Protein AF-A0A2V7CPL6-F1 (afdb_monomer_lite)

Secondary structure (DSSP, 8-state):
-HHHHHHHHHHHHHHHHHHTTT--GGGTHHHHHHHHHHHHTTHHHHHHHHHHHHHHHHHHHHHHH-TT-HHHHHHHHHHHHHHHTS----HHHHHHHHHHHHHTT-HHHHHHHHHHHHHH-TT-HHHHHHHHHHH-

Sequence (136 aa):
MVLGIVMFVMLAAVMFLYVYRERKLTTLLPFFMLPVVMIGFPAFQKISFGNEIVSVEKALATAEANPGDAKAKAQLEESVKQVAKRPTTDPKVNLTLARAYKALGQRDRALDRVDSALKVNPRSNAAMRLRDDLRR

Structure (mmCIF, N/CA/C/O backbone):
data_AF-A0A2V7CPL6-F1
#
_entry.id   AF-A0A2V7CPL6-F1
#
loop_
_atom_site.group_PDB
_atom_site.id
_atom_site.type_symbol
_atom_site.label_atom_id
_atom_site.label_alt_id
_atom_site.label_comp_id
_atom_site.label_asym_id
_atom_site.label_entity_id
_atom_site.label_seq_id
_atom_site.pdbx_PDB_ins_code
_atom_site.Cartn_x
_atom_site.Cartn_y
_atom_site.Cartn_z
_atom_site.occupancy
_atom_site.B_iso_or_equiv
_atom_site.auth_seq_id
_atom_site.auth_comp_id
_atom_site.auth_asym_id
_atom_site.auth_atom_id
_atom_site.pdbx_PDB_model_num
ATOM 1 N N . MET A 1 1 ? 10.884 -1.147 -25.343 1.00 55.88 1 MET A N 1
ATOM 2 C CA . MET A 1 1 ? 12.236 -0.620 -25.038 1.00 55.88 1 MET A CA 1
ATOM 3 C C . MET A 1 1 ? 13.190 -0.768 -26.219 1.00 55.88 1 MET A C 1
ATOM 5 O O . MET A 1 1 ? 13.810 0.218 -26.580 1.00 55.88 1 MET A O 1
ATOM 9 N N . VAL A 1 2 ? 13.245 -1.927 -26.887 1.00 54.88 2 VAL A N 1
ATOM 10 C CA . VAL A 1 2 ? 14.143 -2.156 -28.041 1.00 54.88 2 VAL A CA 1
ATOM 11 C C . VAL A 1 2 ? 13.816 -1.271 -29.257 1.00 54.88 2 VAL A C 1
ATOM 13 O O . VAL A 1 2 ? 14.720 -0.697 -29.849 1.00 54.88 2 VAL A O 1
ATOM 16 N N . LEU A 1 3 ? 12.531 -1.066 -29.578 1.00 57.09 3 LEU A N 1
ATOM 17 C CA . LEU A 1 3 ? 12.120 -0.313 -30.776 1.00 57.09 3 LEU A CA 1
ATOM 18 C C . LEU A 1 3 ? 12.579 1.163 -30.781 1.00 57.09 3 LEU A C 1
ATOM 20 O O . LEU A 1 3 ? 12.986 1.677 -31.817 1.00 57.09 3 LEU A O 1
ATOM 24 N N . GLY A 1 4 ? 12.567 1.830 -29.621 1.00 63.53 4 GLY A N 1
ATOM 25 C CA . GLY A 1 4 ? 13.002 3.230 -29.500 1.00 63.53 4 GLY A CA 1
ATOM 26 C C . GLY A 1 4 ? 14.517 3.403 -29.635 1.00 63.53 4 GLY A C 1
ATOM 27 O O . GLY A 1 4 ? 14.974 4.350 -30.268 1.00 63.53 4 GLY A O 1
ATOM 28 N N . ILE A 1 5 ? 15.293 2.450 -29.108 1.00 65.38 5 ILE A N 1
ATOM 29 C CA . ILE A 1 5 ? 16.758 2.435 -29.236 1.00 65.38 5 ILE A CA 1
ATOM 30 C C . ILE A 1 5 ? 17.152 2.201 -30.698 1.00 65.38 5 ILE A C 1
ATOM 32 O O . ILE A 1 5 ? 18.009 2.905 -31.223 1.00 65.38 5 ILE A O 1
ATOM 36 N N . VAL A 1 6 ? 16.477 1.267 -31.376 1.00 66.62 6 VAL A N 1
ATOM 37 C CA . VAL A 1 6 ? 16.709 0.977 -32.798 1.00 66.62 6 VAL A CA 1
ATOM 38 C C . VAL A 1 6 ? 16.420 2.207 -33.665 1.00 66.62 6 VAL A C 1
ATOM 40 O O . VAL A 1 6 ? 17.246 2.560 -34.503 1.00 66.62 6 VAL A O 1
ATOM 43 N N . MET A 1 7 ? 15.315 2.922 -33.423 1.00 63.41 7 MET A N 1
ATOM 44 C CA . MET A 1 7 ? 15.008 4.174 -34.132 1.00 63.41 7 MET A CA 1
ATOM 45 C C . MET A 1 7 ? 16.023 5.288 -33.851 1.00 63.41 7 MET A C 1
ATOM 47 O O . MET A 1 7 ? 16.403 5.999 -34.777 1.00 63.41 7 MET A O 1
ATOM 51 N N . PHE A 1 8 ? 16.490 5.437 -32.608 1.00 70.62 8 PHE A N 1
ATOM 52 C CA . PHE A 1 8 ? 17.470 6.464 -32.247 1.00 70.62 8 PHE A CA 1
ATOM 53 C C . PHE A 1 8 ? 18.831 6.219 -32.908 1.00 70.62 8 PHE A C 1
ATOM 55 O O . PHE A 1 8 ? 19.414 7.138 -33.478 1.00 70.62 8 PHE A O 1
ATOM 62 N N . VAL A 1 9 ? 19.309 4.970 -32.904 1.00 74.00 9 VAL A N 1
ATOM 63 C CA . VAL A 1 9 ? 20.565 4.590 -33.570 1.00 74.00 9 VAL A CA 1
ATOM 64 C C . VAL A 1 9 ? 20.439 4.727 -35.090 1.00 74.00 9 VAL A C 1
ATOM 66 O O . VAL A 1 9 ? 21.350 5.242 -35.734 1.00 74.00 9 VAL A O 1
ATOM 69 N N . MET A 1 10 ? 19.294 4.347 -35.665 1.00 71.56 10 MET A N 1
ATOM 70 C CA . MET A 1 10 ? 19.025 4.509 -37.096 1.00 71.56 10 MET A CA 1
ATOM 71 C C . MET A 1 10 ? 19.002 5.988 -37.508 1.00 71.56 10 MET A C 1
ATOM 73 O O . MET A 1 10 ? 19.617 6.357 -38.505 1.00 71.56 10 MET A O 1
ATOM 77 N N . LEU A 1 11 ? 18.358 6.855 -36.722 1.00 68.56 11 LEU A N 1
ATOM 78 C CA . LEU A 1 11 ? 18.330 8.300 -36.961 1.00 68.56 11 LEU A CA 1
ATOM 79 C C . LEU A 1 11 ? 19.703 8.949 -36.757 1.00 68.56 11 LEU A C 1
ATOM 81 O O . LEU A 1 11 ? 20.072 9.821 -37.539 1.00 68.56 11 LEU A O 1
ATOM 85 N N . ALA A 1 12 ? 20.481 8.505 -35.767 1.00 71.19 12 ALA A N 1
ATOM 86 C CA . ALA A 1 12 ? 21.849 8.969 -35.560 1.00 71.19 12 ALA A CA 1
ATOM 87 C C . ALA A 1 12 ? 22.758 8.590 -36.740 1.00 71.19 12 ALA A C 1
ATOM 89 O O . ALA A 1 12 ? 23.517 9.431 -37.214 1.00 71.19 12 ALA A O 1
ATOM 90 N N . ALA A 1 13 ? 22.630 7.370 -37.272 1.00 72.12 13 ALA A N 1
ATOM 91 C CA . ALA A 1 13 ? 23.364 6.928 -38.457 1.00 72.12 13 ALA A CA 1
ATOM 92 C C . ALA A 1 13 ? 22.954 7.712 -39.716 1.00 72.12 13 ALA A C 1
ATOM 94 O O . ALA A 1 13 ? 23.813 8.160 -40.473 1.00 72.12 13 ALA A O 1
ATOM 95 N N . VAL A 1 14 ? 21.652 7.945 -39.915 1.00 69.62 14 VAL A N 1
ATOM 96 C CA . VAL A 1 14 ? 21.143 8.768 -41.024 1.00 69.62 14 VAL A CA 1
ATOM 97 C C . VAL A 1 14 ? 21.619 10.211 -40.896 1.00 69.62 14 VAL A C 1
ATOM 99 O O . VAL A 1 14 ? 22.049 10.780 -41.891 1.00 69.62 14 VAL A O 1
ATOM 102 N N . MET A 1 15 ? 21.612 10.788 -39.692 1.00 63.84 15 MET A N 1
ATOM 103 C CA . MET A 1 15 ? 22.147 12.124 -39.430 1.00 63.84 15 MET A CA 1
ATOM 104 C C . MET A 1 15 ? 23.646 12.185 -39.726 1.00 63.84 15 MET A C 1
ATOM 106 O O . MET A 1 15 ? 24.083 13.125 -40.378 1.00 63.84 15 MET A O 1
ATOM 110 N N . PHE A 1 16 ? 24.420 11.172 -39.330 1.00 68.75 16 PHE A N 1
ATOM 111 C CA . PHE A 1 16 ? 25.852 11.096 -39.623 1.00 68.75 16 PHE A CA 1
ATOM 112 C C . PHE A 1 16 ? 26.118 11.045 -41.137 1.00 68.75 16 PHE A C 1
ATOM 114 O O . PHE A 1 16 ? 26.970 11.775 -41.641 1.00 68.75 16 PHE A O 1
ATOM 121 N N . LEU A 1 17 ? 25.320 10.269 -41.883 1.00 66.31 17 LEU A N 1
ATOM 122 C CA . LEU A 1 17 ? 25.363 10.234 -43.349 1.00 66.31 17 LEU A CA 1
ATOM 123 C C . LEU A 1 17 ? 24.901 11.553 -43.992 1.00 66.31 17 LEU A C 1
ATOM 125 O O . LEU A 1 17 ? 25.434 11.950 -45.024 1.00 66.31 17 LEU A O 1
ATOM 129 N N . TYR A 1 18 ? 23.921 12.244 -43.404 1.00 65.94 18 TYR A N 1
ATOM 130 C CA . TYR A 1 18 ? 23.397 13.520 -43.906 1.00 65.94 18 TYR A CA 1
ATOM 131 C C . TYR A 1 18 ? 24.340 14.700 -43.635 1.00 65.94 18 TYR A C 1
ATOM 133 O O . TYR A 1 18 ? 24.435 15.603 -44.466 1.00 65.94 18 TYR A O 1
ATOM 141 N N . VAL A 1 19 ? 25.055 14.676 -42.505 1.00 64.94 19 VAL A N 1
ATOM 142 C CA . VAL A 1 19 ? 26.121 15.629 -42.150 1.00 64.94 19 VAL A CA 1
ATOM 143 C C . VAL A 1 19 ? 27.296 15.484 -43.109 1.00 64.94 19 VAL A C 1
ATOM 145 O O . VAL A 1 19 ? 27.804 16.486 -43.599 1.00 64.94 19 VAL A O 1
ATOM 148 N N . TYR A 1 20 ? 27.640 14.249 -43.484 1.00 66.50 20 TYR A N 1
ATOM 149 C CA . TYR A 1 20 ? 28.621 13.971 -44.539 1.00 66.50 20 TYR A CA 1
ATOM 150 C C . TYR A 1 20 ? 28.190 14.449 -45.938 1.00 66.50 20 TYR A C 1
ATOM 152 O O . TYR A 1 20 ? 28.995 14.441 -46.865 1.00 66.50 20 TYR A O 1
ATOM 160 N N . ARG A 1 21 ? 26.922 14.849 -46.114 1.00 64.31 21 ARG A N 1
ATOM 161 C CA . ARG A 1 21 ? 26.316 15.217 -47.403 1.00 64.31 21 ARG A CA 1
ATOM 162 C C . ARG A 1 21 ? 25.852 16.684 -47.465 1.00 64.31 21 ARG A C 1
ATOM 164 O O . ARG A 1 21 ? 25.064 17.023 -48.345 1.00 64.31 21 ARG A O 1
ATOM 171 N N . GLU A 1 22 ? 26.316 17.530 -46.536 1.00 58.41 22 GLU A N 1
ATOM 172 C CA . GLU A 1 22 ? 26.094 18.993 -46.471 1.00 58.41 22 GLU A CA 1
ATOM 173 C C . GLU A 1 22 ? 24.626 19.457 -46.594 1.00 58.41 22 GLU A C 1
ATOM 175 O O . GLU A 1 22 ? 24.294 20.456 -47.236 1.00 58.41 22 GLU A O 1
ATOM 180 N N . ARG A 1 23 ? 23.683 18.738 -45.978 1.00 57.69 23 ARG A N 1
ATOM 181 C CA . ARG A 1 23 ? 22.272 19.161 -45.953 1.00 57.69 23 ARG A CA 1
ATOM 182 C C . ARG A 1 23 ? 21.940 19.926 -44.670 1.00 57.69 23 ARG A C 1
ATOM 184 O O . ARG A 1 23 ? 22.418 19.597 -43.589 1.00 57.69 23 ARG A O 1
ATOM 191 N N . LYS A 1 24 ? 21.069 20.938 -44.795 1.00 60.00 24 LYS A N 1
ATOM 192 C CA . LYS A 1 24 ? 20.627 21.822 -43.700 1.00 60.00 24 LYS A CA 1
ATOM 193 C C . LYS A 1 24 ? 20.014 21.010 -42.547 1.00 60.00 24 LYS A C 1
ATOM 195 O O . LYS A 1 24 ? 18.893 20.517 -42.655 1.00 60.00 24 LYS A O 1
ATOM 200 N N . LEU A 1 25 ? 20.746 20.906 -41.434 1.00 54.72 25 LEU A N 1
ATOM 201 C CA . LEU A 1 25 ? 20.362 20.151 -40.231 1.00 54.72 25 LEU A CA 1
ATOM 202 C C . LEU A 1 25 ? 19.115 20.695 -39.510 1.00 54.72 25 LEU A C 1
ATOM 204 O O . LEU A 1 25 ? 18.498 19.989 -38.714 1.00 54.72 25 LEU A O 1
ATOM 208 N N . THR A 1 26 ? 18.715 21.934 -39.790 1.00 58.62 26 THR A N 1
ATOM 209 C CA . THR A 1 26 ? 17.598 22.614 -39.117 1.00 58.62 26 THR A CA 1
ATOM 210 C C . THR A 1 26 ? 16.235 21.969 -39.379 1.00 58.62 26 THR A C 1
ATOM 212 O O . THR A 1 26 ? 15.346 22.083 -38.542 1.00 58.62 26 THR A O 1
ATOM 215 N N . THR A 1 27 ? 16.071 21.231 -40.482 1.00 66.88 27 THR A N 1
ATOM 216 C CA . THR A 1 27 ? 14.840 20.471 -40.780 1.00 66.88 27 THR A CA 1
ATOM 217 C C . THR A 1 27 ? 14.739 19.160 -39.981 1.00 66.88 27 THR A C 1
ATOM 219 O O . THR A 1 27 ? 13.641 18.651 -39.776 1.00 66.88 27 THR A O 1
ATOM 222 N N . LEU A 1 28 ? 15.862 18.622 -39.489 1.00 60.88 28 LEU A N 1
ATOM 223 C CA . LEU A 1 28 ? 15.936 17.353 -38.744 1.00 60.88 28 LEU A CA 1
ATOM 224 C C . LEU A 1 28 ? 15.941 17.540 -37.219 1.00 60.88 28 LEU A C 1
ATOM 226 O O . LEU A 1 28 ? 15.592 16.619 -36.485 1.00 60.88 28 LEU A O 1
ATOM 230 N N . LEU A 1 29 ? 16.270 18.740 -36.736 1.00 62.16 29 LEU A N 1
ATOM 231 C CA . LEU A 1 29 ? 16.290 19.090 -35.314 1.00 62.16 29 LEU A CA 1
ATOM 232 C C . LEU A 1 29 ? 14.975 18.781 -34.550 1.00 62.16 29 LEU A C 1
ATOM 234 O O . LEU A 1 29 ? 15.062 18.219 -33.456 1.00 62.16 29 LEU A O 1
ATOM 238 N N . PRO A 1 30 ? 13.758 19.044 -35.084 1.00 61.22 30 PRO A N 1
ATOM 239 C CA . PRO A 1 30 ? 12.522 18.683 -34.379 1.00 61.22 30 PRO A CA 1
ATOM 240 C C . PRO A 1 30 ? 12.290 17.163 -34.293 1.00 61.22 30 PRO A C 1
ATOM 242 O O . PRO A 1 30 ? 11.656 16.698 -33.347 1.00 61.22 30 PRO A O 1
ATOM 245 N N . PHE A 1 31 ? 12.855 16.365 -35.208 1.00 63.66 31 PHE A N 1
ATOM 246 C CA . PHE A 1 31 ? 12.767 14.899 -35.157 1.00 63.66 31 PHE A CA 1
ATOM 247 C C . PHE A 1 31 ? 13.620 14.289 -34.038 1.00 63.66 31 PHE A C 1
ATOM 249 O O . PHE A 1 31 ? 13.367 13.158 -33.630 1.00 63.66 31 PHE A O 1
ATOM 256 N N . PHE A 1 32 ? 14.586 15.038 -33.499 1.00 62.94 32 PHE A N 1
ATOM 257 C CA . PHE A 1 32 ? 15.431 14.607 -32.383 1.00 62.94 32 PHE A CA 1
ATOM 258 C C . PHE A 1 32 ? 14.809 14.888 -31.002 1.00 62.94 32 PHE A C 1
ATOM 260 O O . PHE A 1 32 ? 15.204 14.273 -30.015 1.00 62.94 32 PHE A O 1
ATOM 267 N N . MET A 1 33 ? 13.802 15.767 -30.921 1.00 61.25 33 MET A N 1
ATOM 268 C CA . MET A 1 33 ? 13.055 16.040 -29.681 1.00 61.25 33 MET A CA 1
ATOM 269 C C . MET A 1 33 ? 12.086 14.899 -29.325 1.00 61.25 33 MET A C 1
ATOM 271 O O . MET A 1 33 ? 11.946 14.543 -28.154 1.00 61.25 33 MET A O 1
ATOM 275 N N . LEU A 1 34 ? 11.447 14.286 -30.330 1.00 63.56 34 LEU A N 1
ATOM 276 C CA . LEU A 1 34 ? 10.450 13.219 -30.148 1.00 63.56 34 LEU A CA 1
ATOM 277 C C . LEU A 1 34 ? 10.992 11.995 -29.360 1.00 63.56 34 LEU A C 1
ATOM 279 O O . LEU A 1 34 ? 10.325 11.544 -28.426 1.00 63.56 34 LEU A O 1
ATOM 283 N N . PRO A 1 35 ? 12.201 11.469 -29.660 1.00 60.91 35 PRO A N 1
ATOM 284 C CA . PRO A 1 35 ? 12.788 10.335 -28.942 1.00 60.91 35 PRO A CA 1
ATOM 285 C C . PRO A 1 35 ? 13.190 10.669 -27.501 1.00 60.91 35 PRO A C 1
ATOM 287 O O . PRO A 1 35 ? 13.022 9.836 -26.614 1.00 60.91 35 PRO A O 1
ATOM 290 N N . VAL A 1 36 ? 13.684 11.886 -27.246 1.00 63.72 36 VAL A N 1
ATOM 291 C CA . VAL A 1 36 ? 14.117 12.329 -25.907 1.00 63.72 36 VAL A CA 1
ATOM 292 C C . VAL A 1 36 ? 12.935 12.353 -24.936 1.00 63.72 36 VAL A C 1
ATOM 294 O O . VAL A 1 36 ? 13.040 11.855 -23.814 1.00 63.72 36 VAL A O 1
ATOM 297 N N . VAL A 1 37 ? 11.778 12.838 -25.390 1.00 63.31 37 VAL A N 1
ATOM 298 C CA . VAL A 1 37 ? 10.541 12.840 -24.596 1.00 63.31 37 VAL A CA 1
ATOM 299 C C . VAL A 1 37 ? 10.057 11.411 -24.314 1.00 63.31 37 VAL A C 1
ATOM 301 O O . VAL A 1 37 ? 9.669 11.102 -23.186 1.00 63.31 37 VAL A O 1
ATOM 304 N N . MET A 1 38 ? 10.137 10.505 -25.295 1.00 61.91 38 MET A N 1
ATOM 305 C CA . MET A 1 38 ? 9.670 9.121 -25.130 1.00 61.91 38 MET A CA 1
ATOM 306 C C . MET A 1 38 ? 10.589 8.260 -24.240 1.00 61.91 38 MET A C 1
ATOM 308 O O . MET A 1 38 ? 10.110 7.344 -23.571 1.00 61.91 38 MET A O 1
ATOM 312 N N . ILE A 1 39 ? 11.892 8.559 -24.198 1.00 58.69 39 ILE A N 1
ATOM 313 C CA . ILE A 1 39 ? 12.876 7.888 -23.328 1.00 58.69 39 ILE A CA 1
ATOM 314 C C . ILE A 1 39 ? 12.794 8.407 -21.882 1.00 58.69 39 ILE A C 1
ATOM 316 O O . ILE A 1 39 ? 12.967 7.624 -20.947 1.00 58.69 39 ILE A O 1
ATOM 320 N N . GLY A 1 40 ? 12.493 9.694 -21.677 1.00 54.69 40 GLY A N 1
ATOM 321 C CA . GLY A 1 40 ? 12.400 10.297 -20.342 1.00 54.69 40 GLY A CA 1
ATOM 322 C C . GLY A 1 40 ? 11.127 9.942 -19.561 1.00 54.69 40 GLY A C 1
ATOM 323 O O . GLY A 1 40 ? 11.161 9.830 -18.336 1.00 54.69 40 GLY A O 1
ATOM 324 N N . PHE A 1 41 ? 9.999 9.715 -20.241 1.00 57.91 41 PHE A N 1
ATOM 325 C CA . PHE A 1 41 ? 8.689 9.553 -19.595 1.00 57.91 41 PHE A CA 1
ATOM 326 C C . PHE A 1 41 ? 8.501 8.303 -18.690 1.00 57.91 41 PHE A C 1
ATOM 328 O O . PHE A 1 41 ? 7.841 8.426 -17.655 1.00 57.91 41 PHE A O 1
ATOM 335 N N . PRO A 1 42 ? 9.077 7.108 -18.964 1.00 58.44 42 PRO A N 1
ATOM 336 C CA . PRO A 1 42 ? 8.866 5.933 -18.107 1.00 58.44 42 PRO A CA 1
ATOM 337 C C . PRO A 1 42 ? 9.699 5.915 -16.808 1.00 58.44 42 PRO A C 1
ATOM 339 O O . PRO A 1 42 ? 9.415 5.102 -15.925 1.00 58.44 42 PRO A O 1
ATOM 342 N N . ALA A 1 43 ? 10.708 6.783 -16.652 1.00 51.41 43 ALA A N 1
ATOM 343 C CA . ALA A 1 43 ? 11.562 6.815 -15.455 1.00 51.41 43 ALA A CA 1
ATOM 344 C C . ALA A 1 43 ? 10.875 7.467 -14.236 1.00 51.41 43 ALA A C 1
ATOM 346 O O . ALA A 1 43 ? 11.117 7.062 -13.098 1.00 51.41 43 ALA A O 1
ATOM 347 N N . PHE A 1 44 ? 9.955 8.413 -14.458 1.00 53.38 44 PHE A N 1
ATOM 348 C CA . PHE A 1 44 ? 9.278 9.149 -13.381 1.00 53.38 44 PHE A CA 1
ATOM 349 C C . PHE A 1 44 ? 8.178 8.342 -12.665 1.00 53.38 44 PHE A C 1
ATOM 351 O O . PHE A 1 44 ? 7.905 8.579 -11.489 1.00 53.38 44 PHE A O 1
ATOM 358 N N . GLN A 1 45 ? 7.572 7.346 -13.323 1.00 53.94 45 GLN A N 1
ATOM 359 C CA . GLN A 1 45 ? 6.470 6.571 -12.729 1.00 53.94 45 GLN A CA 1
ATOM 360 C C . GLN A 1 45 ? 6.943 5.548 -11.683 1.00 53.94 45 GLN A C 1
ATOM 362 O O . GLN A 1 45 ? 6.247 5.307 -10.696 1.00 53.94 45 GLN A O 1
ATOM 367 N N . LYS A 1 46 ? 8.142 4.969 -11.851 1.00 55.47 46 LYS A N 1
ATOM 368 C CA . LYS A 1 46 ? 8.664 3.942 -10.929 1.00 55.47 46 LYS A CA 1
ATOM 369 C C . LYS A 1 46 ? 9.026 4.502 -9.550 1.00 55.47 46 LYS A C 1
ATOM 371 O O . LYS A 1 46 ? 8.800 3.827 -8.551 1.00 55.47 46 LYS A O 1
ATOM 376 N N . ILE A 1 47 ? 9.542 5.732 -9.489 1.00 60.47 47 ILE A N 1
ATOM 377 C CA . ILE A 1 47 ? 9.907 6.393 -8.224 1.00 60.47 47 ILE A CA 1
ATOM 378 C C . ILE A 1 47 ? 8.645 6.777 -7.429 1.00 60.47 47 ILE A C 1
ATOM 380 O O . ILE A 1 47 ? 8.594 6.593 -6.215 1.00 60.47 47 ILE A O 1
ATOM 384 N N . SER A 1 48 ? 7.592 7.242 -8.110 1.00 63.03 48 SER A N 1
ATOM 385 C CA . SER A 1 48 ? 6.329 7.633 -7.466 1.00 63.03 48 SER A CA 1
ATOM 386 C C . SER A 1 48 ? 5.595 6.450 -6.822 1.00 63.03 48 SER A C 1
ATOM 388 O O . SER A 1 48 ? 5.086 6.593 -5.713 1.00 63.03 48 SER A O 1
ATOM 390 N N . PHE A 1 49 ? 5.589 5.271 -7.454 1.00 71.19 49 PHE A N 1
ATOM 391 C CA . PHE A 1 49 ? 4.910 4.094 -6.898 1.00 71.19 49 PHE A CA 1
ATOM 392 C C . PHE A 1 49 ? 5.543 3.606 -5.586 1.00 71.19 49 PHE A C 1
ATOM 394 O O . PHE A 1 49 ? 4.830 3.297 -4.637 1.00 71.19 49 PHE A O 1
ATOM 401 N N . GLY A 1 50 ? 6.877 3.598 -5.488 1.00 74.81 50 GLY A N 1
ATOM 402 C CA . GLY A 1 50 ? 7.561 3.254 -4.236 1.00 74.81 50 GLY A CA 1
ATOM 403 C C . GLY A 1 50 ? 7.186 4.201 -3.093 1.00 74.81 50 GLY A C 1
ATOM 404 O O . GLY A 1 50 ? 6.840 3.748 -2.003 1.00 74.81 50 GLY A O 1
ATOM 405 N N . ASN A 1 51 ? 7.165 5.508 -3.367 1.00 81.62 51 ASN A N 1
ATOM 406 C CA . ASN A 1 51 ? 6.791 6.520 -2.377 1.00 81.62 51 ASN A CA 1
ATOM 407 C C . ASN A 1 51 ? 5.334 6.386 -1.905 1.00 81.62 51 ASN A C 1
ATOM 409 O O . ASN A 1 51 ? 5.051 6.588 -0.725 1.00 81.62 51 ASN A O 1
ATOM 413 N N . GLU A 1 52 ? 4.409 6.012 -2.790 1.00 84.38 52 GLU A N 1
ATOM 414 C CA . GLU A 1 52 ? 3.009 5.798 -2.412 1.00 84.38 52 GLU A CA 1
ATOM 415 C C . GLU A 1 52 ? 2.829 4.585 -1.491 1.00 84.38 52 GLU A C 1
ATOM 417 O O . GLU A 1 52 ? 2.097 4.671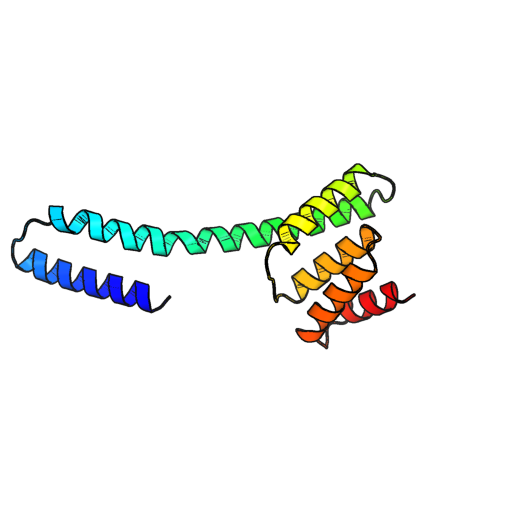 -0.508 1.00 84.38 52 GLU A O 1
ATOM 422 N N . ILE A 1 53 ? 3.535 3.476 -1.728 1.00 87.00 53 ILE A N 1
ATOM 423 C CA . ILE A 1 53 ? 3.482 2.304 -0.832 1.00 87.00 53 ILE A CA 1
ATOM 424 C C . ILE A 1 53 ? 4.027 2.667 0.550 1.00 87.00 53 ILE A C 1
ATOM 426 O O . ILE A 1 53 ? 3.419 2.319 1.562 1.00 87.00 53 ILE A O 1
ATOM 430 N N . VAL A 1 54 ? 5.128 3.421 0.600 1.00 88.44 54 VAL A N 1
ATOM 431 C CA . VAL A 1 54 ? 5.701 3.916 1.861 1.00 88.44 54 VAL A CA 1
ATOM 432 C C . VAL A 1 54 ? 4.709 4.824 2.594 1.00 88.44 54 VAL A C 1
ATOM 434 O O . VAL A 1 54 ? 4.615 4.772 3.820 1.00 88.44 54 VAL A O 1
ATOM 437 N N . SER A 1 55 ? 3.915 5.620 1.867 1.00 88.88 55 SER A N 1
ATOM 438 C CA . SER A 1 55 ? 2.862 6.436 2.480 1.00 88.88 55 SER A CA 1
ATOM 439 C C . SER A 1 55 ? 1.766 5.587 3.137 1.00 88.88 55 SER A C 1
ATOM 441 O O . SER A 1 55 ? 1.335 5.921 4.239 1.00 88.88 55 SER A O 1
ATOM 443 N N . VAL A 1 56 ? 1.388 4.450 2.533 1.00 91.19 56 VAL A N 1
ATOM 444 C CA . VAL A 1 56 ? 0.442 3.489 3.127 1.00 91.19 56 VAL A CA 1
ATOM 445 C C . VAL A 1 56 ? 1.028 2.848 4.379 1.00 91.19 56 VAL A C 1
ATOM 447 O O . VAL A 1 56 ? 0.332 2.757 5.383 1.00 91.19 56 VAL A O 1
ATOM 450 N N . GLU A 1 57 ? 2.297 2.434 4.358 1.00 90.81 57 GLU A N 1
ATOM 451 C CA . GLU A 1 57 ? 2.957 1.850 5.537 1.00 90.81 57 GLU A CA 1
ATOM 452 C C . GLU A 1 57 ? 3.036 2.851 6.692 1.00 90.81 57 GLU A C 1
ATOM 454 O O . GLU A 1 57 ? 2.728 2.511 7.834 1.00 90.81 57 GLU A O 1
ATOM 459 N N . LYS A 1 58 ? 3.378 4.108 6.395 1.00 91.25 58 LYS A N 1
ATOM 460 C CA . LYS A 1 58 ? 3.413 5.178 7.394 1.00 91.25 58 LYS A CA 1
ATOM 461 C C . LYS A 1 58 ? 2.021 5.478 7.946 1.00 91.25 58 LYS A C 1
ATOM 463 O O . LYS A 1 58 ? 1.863 5.577 9.160 1.00 91.25 58 LYS A O 1
ATOM 468 N N . ALA A 1 59 ? 1.020 5.594 7.073 1.00 90.94 59 ALA A N 1
ATOM 469 C CA . ALA A 1 59 ? -0.363 5.820 7.477 1.00 90.94 59 ALA A CA 1
ATOM 470 C C . ALA A 1 59 ? -0.900 4.650 8.321 1.00 90.94 59 ALA A C 1
ATOM 472 O O . ALA A 1 59 ? -1.592 4.866 9.316 1.00 90.94 59 ALA A O 1
ATOM 473 N N . LEU A 1 60 ? -0.526 3.416 7.974 1.00 90.25 60 LEU A N 1
ATOM 474 C CA . LEU A 1 60 ? -0.877 2.217 8.727 1.00 90.25 60 LEU A CA 1
ATOM 475 C C . LEU A 1 60 ? -0.264 2.268 10.125 1.00 90.25 60 LEU A C 1
ATOM 477 O O . LEU A 1 60 ? -0.996 2.130 11.096 1.00 90.25 60 LEU A O 1
ATOM 481 N N . ALA A 1 61 ? 1.032 2.565 10.238 1.00 89.88 61 ALA A N 1
ATOM 482 C CA . ALA A 1 61 ? 1.693 2.713 11.531 1.00 89.88 61 ALA A CA 1
ATOM 483 C C . ALA A 1 61 ? 1.036 3.807 12.392 1.00 89.88 61 ALA A C 1
ATOM 485 O O . ALA A 1 61 ? 0.852 3.623 13.592 1.00 89.88 61 ALA A O 1
ATOM 486 N N . THR A 1 62 ? 0.621 4.930 11.792 1.00 88.06 62 THR A N 1
ATOM 487 C CA . THR A 1 62 ? -0.103 5.981 12.528 1.00 88.06 62 THR A CA 1
ATOM 488 C C . THR A 1 62 ? -1.504 5.557 12.964 1.00 88.06 62 THR A C 1
ATOM 490 O O . THR A 1 62 ? -1.922 5.912 14.065 1.00 88.06 62 THR A O 1
ATOM 493 N N . ALA A 1 63 ? -2.218 4.787 12.136 1.00 87.56 63 ALA A N 1
ATOM 494 C CA . ALA A 1 63 ? -3.541 4.261 12.461 1.00 87.56 63 ALA A CA 1
ATOM 495 C C . ALA A 1 63 ? -3.475 3.155 13.527 1.00 87.56 63 ALA A C 1
ATOM 497 O O . ALA A 1 63 ? -4.363 3.067 14.370 1.00 87.56 63 ALA A O 1
ATOM 498 N N . GLU A 1 64 ? -2.416 2.342 13.525 1.00 85.44 64 GLU A N 1
ATOM 499 C CA . GLU A 1 64 ? -2.143 1.345 14.564 1.00 85.44 64 GLU A CA 1
ATOM 500 C C . GLU A 1 64 ? -1.722 2.004 15.885 1.00 85.44 64 GLU A C 1
ATOM 502 O O . GLU A 1 64 ? -2.170 1.576 16.946 1.00 85.44 64 GLU A O 1
ATOM 507 N N . ALA A 1 65 ? -0.924 3.076 15.831 1.00 87.25 65 ALA A N 1
ATOM 508 C CA . ALA A 1 65 ? -0.545 3.849 17.014 1.00 87.25 65 ALA A CA 1
ATOM 509 C C . ALA A 1 65 ? -1.734 4.603 17.637 1.00 87.25 65 ALA A C 1
ATOM 511 O O . ALA A 1 65 ? -1.775 4.774 18.852 1.00 87.25 65 ALA A O 1
ATOM 512 N N . ASN A 1 66 ? -2.712 5.026 16.824 1.00 85.44 66 ASN A N 1
ATOM 513 C CA . ASN A 1 66 ? -3.913 5.736 17.276 1.00 85.44 66 ASN A CA 1
ATOM 514 C C . ASN A 1 66 ? -5.203 5.091 16.717 1.00 85.44 66 ASN A C 1
ATOM 516 O O . ASN A 1 66 ? -5.853 5.670 15.841 1.00 85.44 66 ASN A O 1
ATOM 520 N N . PRO A 1 67 ? -5.645 3.929 17.243 1.00 72.81 67 PRO A N 1
ATOM 521 C CA . PRO A 1 67 ? -6.786 3.169 16.704 1.00 72.81 67 PRO A CA 1
ATOM 522 C C . PRO A 1 67 ? -8.132 3.912 16.728 1.00 72.81 67 PRO A C 1
ATOM 524 O O . PRO A 1 67 ? -9.072 3.534 16.018 1.00 72.81 67 PRO A O 1
ATOM 527 N N . GLY A 1 68 ? -8.237 4.943 17.572 1.00 79.44 68 GLY A N 1
ATOM 528 C CA . GLY A 1 68 ? -9.422 5.784 17.743 1.00 79.44 68 GLY A CA 1
ATOM 529 C C . GLY A 1 68 ? -9.428 7.062 16.902 1.00 79.44 68 GLY A C 1
ATOM 530 O O . GLY A 1 68 ? -10.443 7.751 16.882 1.00 79.44 68 GLY A O 1
ATOM 531 N N . ASP A 1 69 ? -8.338 7.390 16.202 1.00 84.69 69 ASP A N 1
ATOM 532 C CA . ASP A 1 69 ? -8.274 8.621 15.419 1.00 84.69 69 ASP A CA 1
ATOM 533 C C . ASP A 1 69 ? -8.901 8.424 14.029 1.00 84.69 69 ASP A C 1
ATOM 535 O O . ASP A 1 69 ? -8.373 7.733 13.150 1.00 84.69 69 ASP A O 1
ATOM 539 N N . ALA A 1 70 ? -10.056 9.057 13.823 1.00 85.44 70 ALA A N 1
ATOM 540 C CA . ALA A 1 70 ? -10.756 9.057 12.544 1.00 85.44 70 ALA A CA 1
ATOM 541 C C . ALA A 1 70 ? -9.915 9.683 11.418 1.00 85.44 70 ALA A C 1
ATOM 543 O O . ALA A 1 70 ? -10.021 9.246 10.270 1.00 85.44 70 ALA A O 1
ATOM 544 N N . LYS A 1 71 ? -9.042 10.656 11.726 1.00 86.75 71 LYS A N 1
ATOM 545 C CA . LYS A 1 71 ? -8.162 11.277 10.724 1.00 86.75 71 LYS A CA 1
ATOM 546 C C . LYS A 1 71 ? -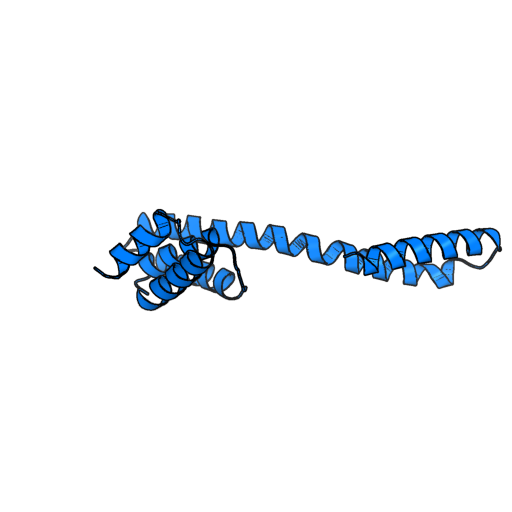7.106 10.298 10.226 1.00 86.75 71 LYS A C 1
ATOM 548 O O . LYS A 1 71 ? -6.891 10.211 9.019 1.00 86.75 71 LYS A O 1
ATOM 553 N N . ALA A 1 72 ? -6.502 9.521 11.127 1.00 87.38 72 ALA A N 1
ATOM 554 C CA . ALA A 1 72 ? -5.508 8.512 10.765 1.00 87.38 72 ALA A CA 1
ATOM 555 C C . ALA A 1 72 ? -6.106 7.430 9.848 1.00 87.38 72 ALA A C 1
ATOM 557 O O . ALA A 1 72 ? -5.506 7.071 8.834 1.00 87.38 72 ALA A O 1
ATOM 558 N N . LYS A 1 73 ? -7.331 6.971 10.142 1.00 87.31 73 LYS A N 1
ATOM 559 C CA . LYS A 1 73 ? -8.060 6.027 9.277 1.00 87.31 73 LYS A CA 1
ATOM 560 C C . LYS A 1 73 ? -8.411 6.632 7.918 1.00 87.31 73 LYS A C 1
ATOM 562 O O . LYS A 1 73 ? -8.180 5.988 6.900 1.00 87.31 73 LYS A O 1
ATOM 567 N N . ALA A 1 74 ? -8.899 7.872 7.877 1.00 90.00 74 ALA A N 1
ATOM 568 C CA . ALA A 1 74 ? -9.200 8.548 6.614 1.00 90.00 74 ALA A CA 1
ATOM 569 C C . ALA A 1 74 ? -7.946 8.702 5.731 1.00 90.00 74 ALA A C 1
ATOM 571 O O . ALA A 1 74 ? -7.986 8.450 4.527 1.00 90.00 74 ALA A O 1
ATOM 572 N N . GLN A 1 75 ? -6.807 9.049 6.334 1.00 89.75 75 GLN A N 1
ATOM 573 C CA . GLN A 1 75 ? -5.537 9.210 5.625 1.00 89.75 75 GLN A CA 1
ATOM 574 C C . GLN A 1 75 ? -4.969 7.877 5.116 1.00 89.75 75 GLN A C 1
ATOM 576 O O . GLN A 1 75 ? -4.425 7.810 4.009 1.00 89.75 75 GLN A O 1
ATOM 581 N N . LEU A 1 76 ? -5.138 6.802 5.892 1.00 90.75 76 LEU A N 1
ATOM 582 C CA . LEU A 1 76 ? -4.827 5.443 5.460 1.00 90.75 76 LEU A CA 1
ATOM 583 C C . L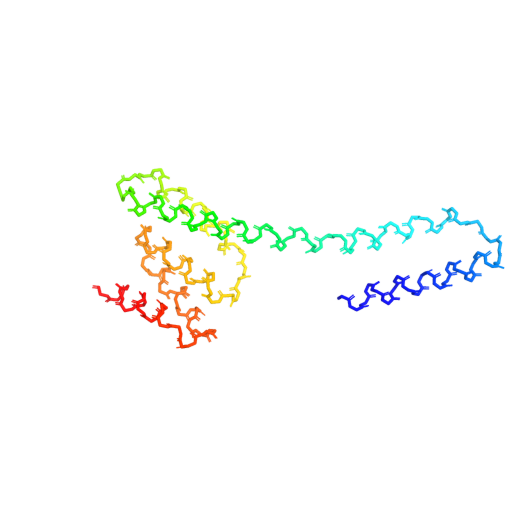EU A 1 76 ? -5.701 5.018 4.274 1.00 90.75 76 LEU A C 1
ATOM 585 O O . LEU A 1 76 ? -5.175 4.504 3.290 1.00 90.75 76 LEU A O 1
ATOM 589 N N . GLU A 1 77 ? -7.010 5.270 4.327 1.00 91.12 77 GLU A N 1
ATOM 590 C CA . GLU A 1 77 ? -7.928 4.939 3.235 1.00 91.12 77 GLU A CA 1
ATOM 591 C C . GLU A 1 77 ? -7.576 5.682 1.939 1.00 91.12 77 GLU A C 1
ATOM 593 O O . GLU A 1 77 ? -7.556 5.075 0.867 1.00 91.12 77 GLU A O 1
ATOM 598 N N . GLU A 1 78 ? -7.249 6.972 2.027 1.00 91.06 78 GLU A N 1
ATOM 599 C CA . GLU A 1 78 ? -6.857 7.775 0.865 1.00 91.06 78 GLU A CA 1
ATOM 600 C C . GLU A 1 78 ? -5.564 7.246 0.228 1.00 91.06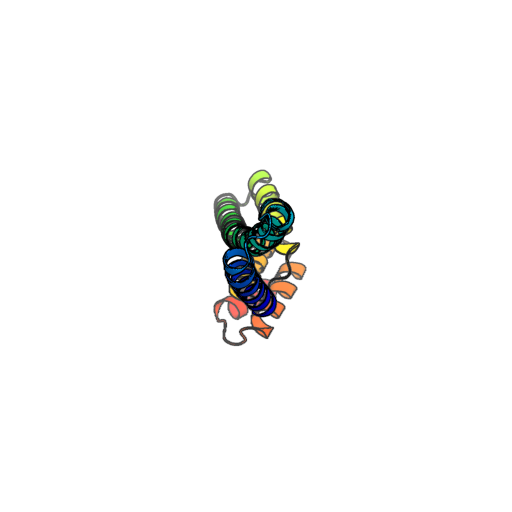 78 GLU A C 1
ATOM 602 O O . GLU A 1 78 ? -5.498 7.023 -0.984 1.00 91.06 78 GLU A O 1
ATOM 607 N N . SER A 1 79 ? -4.559 6.947 1.055 1.00 90.50 79 SER A N 1
ATOM 608 C CA . SER A 1 79 ? -3.280 6.385 0.600 1.00 90.50 79 SER A CA 1
ATOM 609 C C . SER A 1 79 ? -3.484 5.019 -0.066 1.00 90.50 79 SER A C 1
ATOM 611 O O . SER A 1 79 ? -2.944 4.740 -1.136 1.00 90.50 79 SER A O 1
ATOM 613 N N . VAL A 1 80 ? -4.334 4.173 0.523 1.00 91.25 80 VAL A N 1
ATOM 614 C CA . VAL A 1 80 ? -4.700 2.866 -0.034 1.00 91.25 80 VAL A CA 1
ATOM 615 C C . VAL A 1 80 ? -5.415 3.009 -1.374 1.00 91.25 80 VAL A C 1
ATOM 617 O O . VAL A 1 80 ? -5.105 2.259 -2.297 1.00 91.25 80 VAL A O 1
ATOM 620 N N . LYS A 1 81 ? -6.337 3.969 -1.527 1.00 89.12 81 LYS A N 1
ATOM 621 C CA . LYS A 1 81 ? -7.034 4.223 -2.799 1.00 89.12 81 LYS A CA 1
ATOM 622 C C . LYS A 1 81 ? -6.072 4.647 -3.904 1.00 89.12 81 LYS A C 1
ATOM 624 O O . LYS A 1 81 ? -6.222 4.181 -5.031 1.00 89.12 81 LYS A O 1
ATOM 629 N N . GLN A 1 82 ? -5.092 5.497 -3.601 1.00 87.19 82 GLN A N 1
ATOM 630 C CA . GLN A 1 82 ? -4.072 5.933 -4.565 1.00 87.19 82 GLN A CA 1
ATOM 631 C C . GLN A 1 82 ? -3.299 4.733 -5.125 1.00 87.19 82 GLN A C 1
ATOM 633 O O . GLN A 1 82 ? -3.203 4.557 -6.340 1.00 87.19 82 GLN A O 1
ATOM 638 N N . VAL A 1 83 ? -2.856 3.850 -4.230 1.00 87.25 83 VAL A N 1
ATOM 639 C CA . VAL A 1 83 ? -2.105 2.645 -4.589 1.00 87.25 83 VAL A CA 1
ATOM 640 C C . VAL A 1 83 ? -2.988 1.614 -5.293 1.00 87.25 83 VAL A C 1
ATOM 642 O O . VAL A 1 83 ? -2.583 1.033 -6.296 1.00 87.25 83 VAL A O 1
ATOM 645 N N . ALA A 1 84 ? -4.211 1.394 -4.806 1.00 83.75 84 ALA A N 1
ATOM 646 C CA . ALA A 1 84 ? -5.129 0.388 -5.336 1.00 83.75 84 ALA A CA 1
ATOM 647 C C . ALA A 1 84 ? -5.665 0.723 -6.738 1.00 83.75 84 ALA A C 1
ATOM 649 O O . ALA A 1 84 ? -6.091 -0.190 -7.447 1.00 83.75 84 ALA A O 1
ATOM 650 N N . LYS A 1 85 ? -5.629 1.999 -7.155 1.00 82.88 85 LYS A N 1
ATOM 651 C CA . LYS A 1 85 ? -5.922 2.417 -8.540 1.00 82.88 85 LYS A CA 1
ATOM 652 C C . LYS A 1 85 ? -4.925 1.837 -9.543 1.00 82.88 85 LYS A C 1
ATOM 654 O O . LYS A 1 85 ? -5.244 1.743 -10.726 1.00 82.88 85 LYS A O 1
ATOM 659 N N . ARG A 1 86 ? -3.719 1.472 -9.099 1.00 78.06 86 ARG A N 1
ATOM 660 C CA . ARG A 1 86 ? -2.668 0.942 -9.964 1.00 78.06 86 ARG A CA 1
ATOM 661 C C . ARG A 1 86 ? -2.654 -0.585 -9.893 1.00 78.06 86 ARG A C 1
ATOM 663 O O . ARG A 1 86 ? -2.561 -1.144 -8.799 1.00 78.06 86 ARG A O 1
ATOM 670 N N . PRO A 1 87 ? -2.721 -1.287 -11.036 1.00 71.69 87 PRO A N 1
ATOM 671 C CA . PRO A 1 87 ? -2.554 -2.730 -11.048 1.00 71.69 87 PRO A CA 1
ATOM 672 C C . PRO A 1 87 ? -1.120 -3.069 -10.630 1.00 71.69 87 PRO A C 1
ATOM 674 O O . PRO A 1 87 ? -0.156 -2.654 -11.271 1.00 71.69 87 PRO A O 1
ATOM 677 N N . THR A 1 88 ? -0.988 -3.817 -9.536 1.00 76.75 88 THR A N 1
ATOM 678 C CA . THR A 1 88 ? 0.295 -4.293 -9.015 1.00 76.75 88 THR A CA 1
ATOM 679 C C . THR A 1 88 ? 0.254 -5.796 -8.807 1.00 76.75 88 THR A C 1
ATOM 681 O O . THR A 1 88 ? -0.666 -6.344 -8.194 1.00 76.75 88 THR A O 1
ATOM 684 N N . THR A 1 89 ? 1.275 -6.466 -9.325 1.00 78.19 89 THR A N 1
ATOM 685 C CA . THR A 1 89 ? 1.471 -7.912 -9.176 1.00 78.19 89 THR A CA 1
ATOM 686 C C . THR A 1 89 ? 2.453 -8.228 -8.049 1.00 78.19 89 THR A C 1
ATOM 688 O O . THR A 1 89 ? 2.719 -9.395 -7.779 1.00 78.19 89 THR A O 1
ATOM 691 N N . ASP A 1 90 ? 3.005 -7.208 -7.385 1.00 83.88 90 ASP A N 1
ATOM 692 C CA . ASP A 1 90 ? 3.976 -7.410 -6.316 1.00 83.88 90 ASP A CA 1
ATOM 693 C C . ASP A 1 90 ? 3.272 -7.993 -5.071 1.00 83.88 90 ASP A C 1
ATOM 695 O O . ASP A 1 90 ? 2.378 -7.349 -4.500 1.00 83.88 90 ASP A O 1
ATOM 699 N N . PRO A 1 91 ? 3.648 -9.207 -4.619 1.00 85.44 91 PRO A N 1
ATOM 700 C CA . PRO A 1 91 ? 3.033 -9.836 -3.456 1.00 85.44 91 PRO A CA 1
ATOM 701 C C . PRO A 1 91 ? 3.250 -9.023 -2.173 1.00 85.44 91 PRO A C 1
ATOM 703 O O . PRO A 1 91 ? 2.399 -9.061 -1.285 1.00 85.44 91 PRO A O 1
ATOM 706 N N . LYS A 1 92 ? 4.347 -8.262 -2.068 1.00 86.38 92 LYS A N 1
ATOM 707 C CA . LYS A 1 92 ? 4.624 -7.403 -0.912 1.00 86.38 92 LYS A CA 1
ATOM 708 C C . LYS A 1 92 ? 3.649 -6.232 -0.864 1.00 86.38 92 LYS A C 1
ATOM 710 O O . LYS A 1 92 ? 3.078 -5.966 0.189 1.00 86.38 92 LYS A O 1
ATOM 715 N N . VAL A 1 93 ? 3.389 -5.595 -2.006 1.00 88.00 93 VAL A N 1
ATOM 716 C CA . VAL A 1 93 ? 2.423 -4.488 -2.093 1.00 88.00 93 VAL A CA 1
ATOM 717 C C . VAL A 1 93 ? 1.009 -4.970 -1.785 1.00 88.00 93 VAL A C 1
ATOM 719 O O . VAL A 1 93 ? 0.310 -4.345 -0.989 1.00 88.00 93 VAL A O 1
ATOM 722 N N . ASN A 1 94 ? 0.596 -6.109 -2.349 1.00 89.12 94 ASN A N 1
ATOM 723 C CA . ASN A 1 94 ? -0.714 -6.692 -2.052 1.00 89.12 94 ASN A CA 1
ATOM 724 C C . ASN A 1 94 ? -0.866 -7.045 -0.562 1.00 89.12 94 ASN A C 1
ATOM 726 O O . ASN A 1 94 ? -1.933 -6.826 0.012 1.00 89.12 94 ASN A O 1
ATOM 730 N N . LEU A 1 95 ? 0.203 -7.510 0.091 1.00 90.38 95 LEU A N 1
ATOM 731 C CA . LEU A 1 95 ? 0.204 -7.768 1.530 1.00 90.38 95 LEU A CA 1
ATOM 732 C C . LEU A 1 95 ? 0.087 -6.479 2.360 1.00 90.38 95 LEU A C 1
ATOM 734 O O . LEU A 1 95 ? -0.683 -6.442 3.319 1.00 90.38 95 LEU A O 1
ATOM 738 N N . THR A 1 96 ? 0.818 -5.422 1.999 1.00 90.81 96 THR A N 1
ATOM 739 C CA . THR A 1 96 ? 0.720 -4.114 2.666 1.00 90.81 96 THR A CA 1
ATOM 740 C C . THR A 1 96 ? -0.689 -3.534 2.531 1.00 90.81 96 THR A C 1
ATOM 742 O O . THR A 1 96 ? -1.275 -3.109 3.526 1.00 90.81 96 THR A O 1
ATOM 745 N N . LEU A 1 97 ? -1.283 -3.600 1.334 1.00 91.44 97 LEU A N 1
ATOM 746 C CA . LEU A 1 97 ? -2.672 -3.196 1.109 1.00 91.44 97 LEU A CA 1
ATOM 747 C C . LEU A 1 97 ? -3.649 -4.013 1.956 1.00 91.44 97 LEU A C 1
ATOM 749 O O . LEU A 1 97 ? -4.551 -3.441 2.560 1.00 91.44 97 LEU A O 1
ATOM 753 N N . ALA A 1 98 ? -3.469 -5.332 2.040 1.00 91.94 98 ALA A N 1
ATOM 754 C CA . ALA A 1 98 ? -4.312 -6.179 2.874 1.00 91.94 98 ALA A CA 1
ATOM 755 C C . ALA A 1 98 ? -4.264 -5.784 4.358 1.00 91.94 98 ALA A C 1
ATOM 757 O O . ALA A 1 98 ? -5.307 -5.707 5.007 1.00 91.94 98 ALA A O 1
ATOM 758 N N . ARG A 1 99 ? -3.073 -5.487 4.897 1.00 91.31 99 ARG A N 1
ATOM 759 C CA . ARG A 1 99 ? -2.927 -5.000 6.281 1.00 91.31 99 ARG A CA 1
ATOM 760 C C . ARG A 1 99 ? -3.620 -3.659 6.484 1.00 91.31 99 ARG A C 1
ATOM 762 O O . ARG A 1 99 ? -4.307 -3.473 7.482 1.00 91.31 99 ARG A O 1
ATOM 769 N N . ALA A 1 100 ? -3.492 -2.758 5.516 1.00 91.75 100 ALA A N 1
ATOM 770 C CA . ALA A 1 100 ? -4.176 -1.478 5.558 1.00 91.75 100 ALA A CA 1
ATOM 771 C C . ALA A 1 100 ? -5.705 -1.640 5.547 1.00 91.75 100 ALA A C 1
ATOM 773 O O . ALA A 1 100 ? -6.384 -1.078 6.401 1.00 91.75 100 ALA A O 1
ATOM 774 N N . TYR A 1 101 ? -6.253 -2.480 4.663 1.00 91.62 101 TYR A N 1
ATOM 775 C CA . TYR A 1 101 ? -7.687 -2.790 4.650 1.00 91.62 101 TYR A CA 1
ATOM 776 C C . TYR A 1 101 ? -8.162 -3.422 5.962 1.00 91.62 101 TYR A C 1
ATOM 778 O O . TYR A 1 101 ? -9.230 -3.058 6.453 1.00 91.62 101 TYR A O 1
ATOM 786 N N . LYS A 1 102 ? -7.354 -4.298 6.572 1.00 91.19 102 LYS A N 1
ATOM 787 C CA . LYS A 1 102 ? -7.628 -4.847 7.906 1.00 91.19 102 LYS A CA 1
ATOM 788 C C . LYS A 1 102 ? -7.734 -3.737 8.958 1.00 91.19 102 LYS A C 1
ATOM 790 O O . LYS A 1 102 ? -8.702 -3.721 9.711 1.00 91.19 102 LYS A O 1
ATOM 795 N N . ALA A 1 103 ? -6.777 -2.810 9.001 1.00 88.75 103 ALA A N 1
ATOM 796 C CA . ALA A 1 103 ? -6.782 -1.696 9.956 1.00 88.75 103 ALA A CA 1
ATOM 797 C C . ALA A 1 103 ? -7.969 -0.734 9.747 1.00 88.75 103 ALA A C 1
ATOM 799 O O . ALA A 1 103 ? -8.472 -0.140 10.700 1.00 88.75 103 ALA A O 1
ATOM 800 N N . LEU A 1 104 ? -8.462 -0.631 8.510 1.00 88.44 104 LEU A N 1
ATOM 801 C CA . LEU A 1 104 ? -9.682 0.102 8.158 1.00 88.44 104 LEU A CA 1
ATOM 802 C C . LEU A 1 104 ? -10.979 -0.668 8.471 1.00 88.44 104 LEU A C 1
ATOM 804 O O . LEU A 1 104 ? -12.064 -0.126 8.276 1.00 88.44 104 LEU A O 1
ATOM 808 N N . GLY A 1 105 ? -10.895 -1.923 8.924 1.00 88.19 105 GLY A N 1
ATOM 809 C CA . GLY A 1 105 ? -12.051 -2.788 9.184 1.00 88.19 105 GLY A CA 1
ATOM 810 C C . GLY A 1 105 ? -12.672 -3.420 7.932 1.00 88.19 105 GLY A C 1
ATOM 811 O O . GLY A 1 105 ? -13.677 -4.118 8.029 1.00 88.19 105 GLY A O 1
ATOM 812 N N . GLN A 1 106 ? -12.076 -3.227 6.754 1.00 90.19 106 GLN A N 1
ATOM 813 C CA . GLN A 1 106 ? -12.552 -3.769 5.478 1.00 90.19 106 GLN A CA 1
ATOM 814 C C . GLN A 1 106 ? -12.026 -5.199 5.270 1.00 90.19 106 GLN A C 1
ATOM 816 O O . GLN A 1 106 ? -11.178 -5.442 4.407 1.00 90.19 106 GLN A O 1
ATOM 821 N N . ARG A 1 107 ? -12.512 -6.151 6.079 1.00 90.12 107 ARG A N 1
ATOM 822 C CA . ARG A 1 107 ? -12.042 -7.552 6.065 1.00 90.12 107 ARG A CA 1
ATOM 823 C C . ARG A 1 107 ? -12.171 -8.227 4.696 1.00 90.12 107 ARG A C 1
ATOM 825 O O . ARG A 1 107 ? -11.214 -8.865 4.268 1.00 90.12 107 ARG A O 1
ATOM 832 N N . ASP A 1 108 ? -13.286 -8.037 3.993 1.00 90.38 108 ASP A N 1
ATOM 833 C CA . ASP A 1 108 ? -13.525 -8.687 2.693 1.00 90.38 108 ASP A CA 1
ATOM 834 C C . ASP A 1 108 ? -12.469 -8.278 1.659 1.00 90.38 108 ASP A C 1
ATOM 836 O O . ASP A 1 108 ? -11.798 -9.113 1.054 1.00 90.38 108 ASP A O 1
ATOM 840 N N . ARG A 1 109 ? -12.215 -6.968 1.547 1.00 90.25 109 ARG A N 1
ATOM 841 C CA . ARG A 1 109 ? -11.175 -6.436 0.655 1.00 90.25 109 ARG A CA 1
ATOM 842 C C . ARG A 1 109 ? -9.776 -6.855 1.086 1.00 90.25 109 ARG A C 1
ATOM 844 O O . ARG A 1 109 ? -8.906 -7.029 0.235 1.00 90.25 109 ARG A O 1
ATOM 851 N N . ALA A 1 110 ? -9.535 -6.995 2.388 1.00 91.69 110 ALA A N 1
ATOM 852 C CA . ALA A 1 110 ? -8.260 -7.493 2.882 1.00 91.69 110 ALA A CA 1
ATOM 853 C C . ALA A 1 110 ? -8.026 -8.940 2.419 1.00 91.69 110 ALA A C 1
ATOM 855 O O . ALA A 1 110 ? -6.953 -9.226 1.890 1.00 91.69 110 ALA A O 1
ATOM 856 N N . LEU A 1 111 ? -9.030 -9.817 2.536 1.00 91.88 111 LEU A N 1
ATOM 857 C CA . LEU A 1 111 ? -8.953 -11.209 2.081 1.00 91.88 111 LEU A CA 1
ATOM 858 C C . LEU A 1 111 ? -8.666 -11.312 0.580 1.00 91.88 111 LEU A C 1
ATOM 860 O O . LEU A 1 111 ? -7.718 -12.002 0.206 1.00 91.88 111 LEU A O 1
ATOM 864 N N . ASP A 1 112 ? -9.371 -10.550 -0.260 1.00 91.69 112 ASP A N 1
ATOM 865 C CA . ASP A 1 112 ? -9.135 -10.532 -1.713 1.00 91.69 112 ASP A CA 1
ATOM 866 C C . ASP A 1 112 ? -7.678 -10.188 -2.068 1.00 91.69 112 ASP A C 1
ATOM 868 O O . ASP A 1 112 ? -7.062 -10.777 -2.969 1.00 91.69 112 ASP A O 1
ATOM 872 N N . ARG A 1 113 ? -7.092 -9.222 -1.348 1.00 90.62 113 ARG A N 1
ATOM 873 C CA . ARG A 1 113 ? -5.697 -8.806 -1.548 1.00 90.62 113 ARG A CA 1
ATOM 874 C C . ARG A 1 113 ? -4.708 -9.842 -1.031 1.00 90.62 113 ARG A C 1
ATOM 876 O O . ARG A 1 113 ? -3.703 -10.081 -1.701 1.00 90.62 113 ARG A O 1
ATOM 883 N N . VAL A 1 114 ? -4.989 -10.486 0.102 1.00 92.88 114 VAL A N 1
ATOM 884 C CA . VAL A 1 114 ? -4.166 -11.594 0.611 1.00 92.88 114 VAL A CA 1
ATOM 885 C C . VAL A 1 114 ? -4.178 -12.772 -0.354 1.00 92.88 114 VAL A C 1
ATOM 887 O O . VAL A 1 114 ? -3.114 -13.299 -0.674 1.00 92.88 114 VAL A O 1
ATOM 890 N N . ASP A 1 115 ? -5.341 -13.154 -0.874 1.00 91.44 115 ASP A N 1
ATOM 891 C CA . ASP A 1 115 ? -5.453 -14.250 -1.834 1.00 91.44 115 ASP A CA 1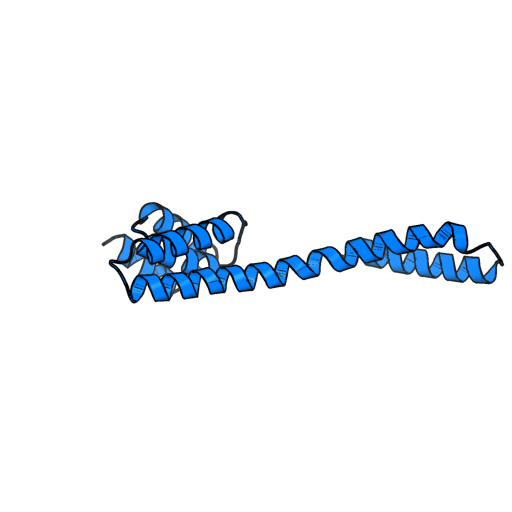
ATOM 892 C C . ASP A 1 115 ? -4.732 -13.915 -3.144 1.00 91.44 115 ASP A C 1
ATOM 894 O O . ASP A 1 115 ? -4.026 -14.758 -3.699 1.00 91.44 115 ASP A O 1
ATOM 898 N N . SER A 1 116 ? -4.806 -12.662 -3.601 1.00 89.62 116 SER A N 1
ATOM 899 C CA . SER A 1 116 ? -4.009 -12.183 -4.738 1.00 89.62 116 SER A CA 1
ATOM 900 C C . SER A 1 116 ? -2.500 -12.265 -4.464 1.00 89.62 116 SER A C 1
ATOM 902 O O . SER A 1 116 ? -1.742 -12.700 -5.331 1.00 89.62 116 SER A O 1
ATOM 904 N N . ALA A 1 117 ? -2.050 -11.916 -3.254 1.00 89.44 117 ALA A N 1
ATOM 905 C CA . ALA A 1 117 ? -0.647 -12.046 -2.858 1.00 89.44 117 ALA A CA 1
ATOM 906 C C . ALA A 1 117 ? -0.193 -13.515 -2.794 1.00 89.44 117 ALA A C 1
ATOM 908 O O . ALA A 1 117 ? 0.907 -13.832 -3.243 1.00 89.44 117 ALA A O 1
ATOM 909 N N . LEU A 1 118 ? -1.038 -14.413 -2.276 1.00 90.25 118 LEU A N 1
ATOM 910 C CA . LEU A 1 118 ? -0.766 -15.850 -2.176 1.00 90.25 118 LEU A CA 1
ATOM 911 C C . LEU A 1 118 ? -0.769 -16.548 -3.539 1.00 90.25 118 LEU A C 1
ATOM 913 O O . LEU A 1 118 ? -0.015 -17.498 -3.719 1.00 90.25 118 LEU A O 1
ATOM 917 N N . LYS A 1 119 ? -1.554 -16.071 -4.514 1.00 89.75 119 LYS A N 1
ATOM 918 C CA . LYS A 1 119 ? -1.487 -16.563 -5.902 1.00 89.75 119 LYS A CA 1
ATOM 919 C C . LYS A 1 119 ? -0.107 -16.336 -6.521 1.00 89.75 119 LYS A C 1
ATOM 921 O O . LYS A 1 119 ? 0.375 -17.193 -7.252 1.00 89.75 119 LYS A O 1
ATOM 926 N N . VAL A 1 120 ? 0.524 -15.198 -6.222 1.00 87.88 120 VAL A N 1
ATOM 927 C CA . VAL A 1 120 ? 1.861 -14.858 -6.737 1.00 87.88 120 VAL A CA 1
ATOM 928 C C . VAL A 1 120 ? 2.964 -15.491 -5.889 1.00 87.88 120 VAL A C 1
ATOM 930 O O . VAL A 1 120 ? 3.920 -16.039 -6.429 1.00 87.88 120 VAL A O 1
ATOM 933 N N . ASN A 1 121 ? 2.835 -15.442 -4.560 1.00 85.25 121 ASN A N 1
ATOM 934 C CA . ASN A 1 121 ? 3.770 -16.064 -3.627 1.00 85.25 121 ASN A CA 1
ATOM 935 C C . ASN A 1 121 ? 3.042 -16.982 -2.625 1.00 85.25 121 ASN A C 1
ATOM 937 O O . ASN A 1 121 ? 2.738 -16.562 -1.499 1.00 85.25 121 ASN A O 1
ATOM 941 N N . PRO A 1 122 ? 2.839 -18.261 -2.989 1.00 85.19 122 PRO A N 1
ATOM 942 C CA . PRO A 1 122 ? 2.137 -19.229 -2.151 1.00 85.19 122 PRO A CA 1
ATOM 943 C C . PRO A 1 122 ? 2.859 -19.577 -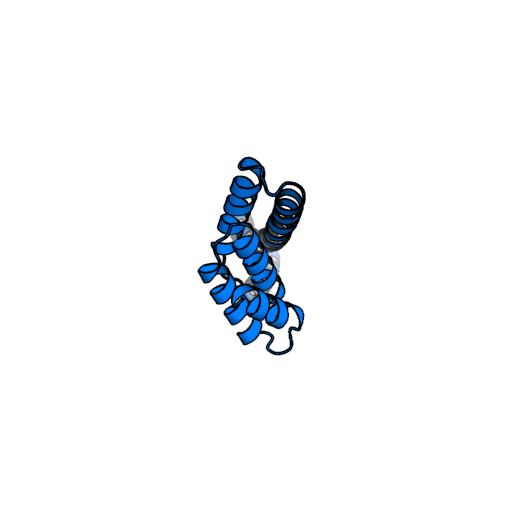0.848 1.00 85.19 122 PRO A C 1
ATOM 945 O O . PRO A 1 122 ? 2.246 -20.148 0.041 1.00 85.19 122 PRO A O 1
ATOM 948 N N . ARG A 1 123 ? 4.156 -19.267 -0.712 1.00 86.56 123 ARG A N 1
ATOM 949 C CA . ARG A 1 123 ? 4.967 -19.585 0.480 1.00 86.56 123 ARG A CA 1
ATOM 950 C C . ARG A 1 123 ? 5.131 -18.400 1.433 1.00 86.56 123 ARG A C 1
ATOM 952 O O . ARG A 1 123 ? 5.965 -18.431 2.336 1.00 86.56 123 ARG A O 1
ATOM 959 N N . SER A 1 124 ? 4.352 -17.336 1.249 1.00 87.88 124 SER A N 1
ATOM 960 C CA . SER A 1 124 ? 4.407 -16.171 2.128 1.00 87.88 124 SER A CA 1
ATOM 961 C C . SER A 1 124 ? 3.756 -16.467 3.484 1.00 87.88 124 SER A C 1
ATOM 963 O O . SER A 1 124 ? 2.541 -16.353 3.649 1.00 87.88 124 SER A O 1
ATOM 965 N N . ASN A 1 125 ? 4.585 -16.776 4.487 1.00 88.81 125 ASN A N 1
ATOM 966 C CA . ASN A 1 125 ? 4.152 -16.952 5.880 1.00 88.81 125 ASN A CA 1
ATOM 967 C C . ASN A 1 125 ? 3.351 -15.747 6.398 1.00 88.81 125 ASN A C 1
ATOM 969 O O . ASN A 1 125 ? 2.382 -15.901 7.136 1.00 88.81 125 ASN A O 1
ATOM 973 N N . ALA A 1 126 ? 3.747 -14.533 6.006 1.00 88.00 126 ALA A N 1
ATOM 974 C CA . ALA A 1 126 ? 3.073 -13.312 6.427 1.00 88.00 126 ALA A CA 1
ATOM 975 C C . ALA A 1 126 ? 1.665 -13.183 5.824 1.00 88.00 126 ALA A C 1
ATOM 977 O O . ALA A 1 126 ? 0.754 -12.733 6.515 1.00 88.00 126 ALA A O 1
ATOM 978 N N . ALA A 1 127 ? 1.481 -13.599 4.567 1.00 89.38 127 ALA A N 1
ATOM 979 C CA . ALA A 1 127 ? 0.173 -13.611 3.920 1.00 89.38 127 ALA A CA 1
ATOM 980 C C . ALA A 1 127 ? -0.734 -14.705 4.500 1.00 89.38 127 ALA A C 1
ATOM 982 O O . ALA A 1 127 ? -1.894 -14.432 4.783 1.00 89.38 127 ALA A O 1
ATOM 983 N N . MET A 1 128 ? -0.201 -15.903 4.767 1.00 89.81 128 MET A N 1
ATOM 984 C CA . MET A 1 128 ? -0.951 -16.978 5.432 1.00 89.81 128 MET A CA 1
ATOM 985 C C . MET A 1 128 ? -1.456 -16.551 6.811 1.00 89.81 128 MET A C 1
ATOM 987 O O . MET A 1 128 ? -2.652 -16.628 7.072 1.00 89.81 128 MET A O 1
ATOM 991 N N . ARG A 1 129 ? -0.566 -16.007 7.654 1.00 90.44 129 ARG A N 1
ATOM 992 C CA . ARG A 1 129 ? -0.937 -15.507 8.987 1.00 90.44 129 ARG A CA 1
ATOM 993 C C . ARG A 1 129 ? -2.013 -14.431 8.919 1.00 90.44 129 ARG A C 1
ATOM 995 O O . ARG A 1 129 ? -2.949 -14.467 9.705 1.00 90.44 129 ARG A O 1
ATOM 1002 N N . LEU A 1 130 ? -1.888 -13.490 7.980 1.00 90.06 130 LEU A N 1
ATOM 1003 C CA . LEU A 1 130 ? -2.882 -12.434 7.810 1.00 90.06 130 LEU A CA 1
ATOM 1004 C C . LEU A 1 130 ? -4.229 -12.993 7.334 1.00 90.06 130 LEU A C 1
ATOM 1006 O O . LEU A 1 130 ? -5.266 -12.537 7.800 1.00 90.06 130 LEU A O 1
ATOM 1010 N N . ARG A 1 131 ? -4.232 -13.996 6.447 1.00 91.75 131 ARG A N 1
ATOM 1011 C CA . ARG A 1 131 ? -5.461 -14.671 6.006 1.00 91.75 131 ARG A CA 1
ATOM 1012 C C . ARG A 1 131 ? -6.183 -15.346 7.166 1.00 91.75 131 ARG A C 1
ATOM 1014 O O . ARG A 1 131 ? -7.397 -15.221 7.281 1.00 91.75 131 ARG A O 1
ATOM 1021 N N . ASP A 1 132 ? -5.437 -16.069 7.994 1.00 91.06 132 ASP A N 1
ATOM 1022 C CA . ASP A 1 132 ? -5.998 -16.810 9.122 1.00 91.06 132 ASP A CA 1
ATOM 1023 C C . ASP A 1 132 ? -6.561 -15.855 10.177 1.00 91.06 132 ASP A C 1
ATOM 1025 O O . ASP A 1 132 ? -7.649 -16.079 10.695 1.00 91.06 132 ASP A O 1
ATOM 1029 N N . ASP A 1 133 ? -5.861 -14.753 10.436 1.00 89.94 133 ASP A N 1
ATOM 1030 C CA . ASP A 1 133 ? -6.292 -13.688 11.342 1.00 89.94 133 ASP A CA 1
ATOM 1031 C C . ASP A 1 133 ? -7.535 -12.927 10.840 1.00 89.94 133 ASP A C 1
ATOM 1033 O O . ASP A 1 133 ? -8.370 -12.508 11.633 1.00 89.94 133 ASP A O 1
ATOM 1037 N N . LEU A 1 134 ? -7.716 -12.795 9.523 1.00 88.88 134 LEU A N 1
ATOM 1038 C CA . LEU A 1 134 ? -8.923 -12.199 8.934 1.00 88.88 134 LEU A CA 1
ATOM 1039 C C . LEU A 1 134 ? -10.145 -13.127 8.965 1.00 88.88 134 LEU A C 1
ATOM 1041 O O . LEU A 1 134 ? -11.269 -12.635 8.877 1.00 88.88 134 LEU A O 1
ATOM 1045 N N . ARG A 1 135 ? -9.927 -14.445 9.051 1.00 85.19 135 ARG A N 1
ATOM 1046 C CA . ARG A 1 135 ? -10.980 -15.473 9.103 1.00 85.19 135 ARG A CA 1
ATOM 1047 C C . ARG A 1 135 ? -11.441 -15.810 10.523 1.00 85.19 135 ARG A C 1
ATOM 1049 O O . ARG A 1 135 ? -12.431 -16.525 10.655 1.00 85.19 135 ARG A O 1
ATOM 1056 N N . ARG A 1 136 ? -10.714 -15.350 11.544 1.00 79.38 136 ARG A N 1
ATOM 1057 C CA . ARG A 1 136 ? -11.098 -15.451 12.958 1.00 79.38 136 ARG A CA 1
ATOM 1058 C C . ARG A 1 136 ? -12.007 -14.292 13.357 1.00 79.38 136 ARG A C 1
ATOM 1060 O O . ARG A 1 136 ? -12.935 -14.574 14.139 1.00 79.38 136 ARG A O 1
#

pLDDT: mean 78.65, std 12.99, range [51.41, 92.88]

Radius of gyration: 23.77 Å; chains: 1; bounding box: 42×42×65 Å

Foldseek 3Di:
DVVLVVVVVVLVVVVVVVVVVPDDCPVCVVVVVVSVVVVPPVVVVVVVLVVLLVQLVVLLVVCVVPVPDPVSLVSNVVSLVVNVVDDDQALVSLQSSLSSCVSNVNLVSSLVSLVSSCVSPVPPPSSVVSNVVSVD